Protein AF-A0A914CUR3-F1 (afdb_monomer)

Organism: NCBI:txid290746

Radius of gyration: 18.59 Å; Cα contacts (8 Å, |Δi|>4): 113; chains: 1; bounding box: 61×41×42 Å

Sequence (138 aa):
MA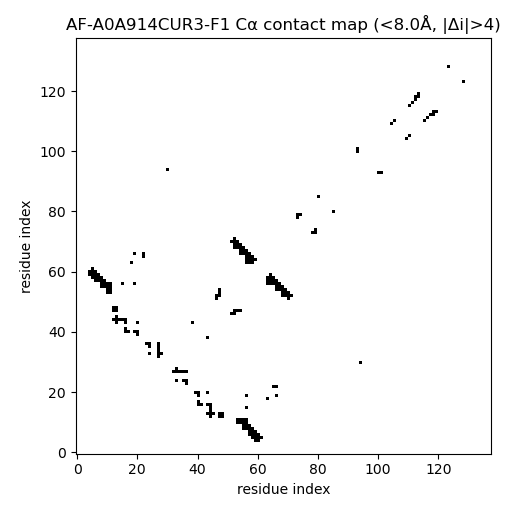QKLEFSIRKATPDDAEDLIGLIKELAIFEKFPDGPEIDAKTLAHDLERKACFAFIAKYNEECAGLALYYLAYSTWQGQEAYEKKYKRINLNVLDWNQNARDLYSSLNAIDLSKDEGWLVYRFDEERIKKLALNSDL

Solvent-accessible surface area (backbone atoms only — not comparable to full-atom values): 8791 Å² total; per-residue (Å²): 131,86,79,81,86,48,76,50,74,45,76,52,56,47,88,43,18,60,62,49,48,51,53,50,32,53,48,23,45,75,72,72,40,68,86,40,66,94,71,52,35,69,57,48,18,52,32,41,69,74,58,70,35,47,39,36,39,27,29,49,70,84,39,80,71,47,75,50,77,50,67,89,82,83,40,93,91,67,52,81,69,89,81,75,87,74,80,88,76,86,88,84,87,77,64,91,83,46,55,70,60,52,53,54,41,44,76,72,70,50,78,58,51,54,78,79,71,61,55,78,93,82,84,74,53,74,68,50,44,53,52,57,76,66,43,83,91,110

Foldseek 3Di:
DDDDKDKDKDKDALVCLQLVLVVVCVVCVVVVNNVDDPDGSVVVNVCRVVQVKIKMFMDIPNHTDDMDIGHDDADPVPGDPPDDPPPPDDDDDDDPPPVVVVVVVVVVVDDDCCPPVVDDDDDQDPVSVVVVVPPPVD

Structure (mmCIF, N/CA/C/O backbone):
data_AF-A0A914CUR3-F1
#
_entry.id   AF-A0A914CUR3-F1
#
loop_
_atom_site.group_PDB
_atom_site.id
_atom_site.type_symbol
_atom_site.label_atom_id
_atom_site.label_alt_id
_atom_site.label_comp_id
_atom_site.label_asym_id
_atom_site.label_entity_id
_atom_site.label_seq_id
_atom_site.pdbx_PDB_ins_code
_atom_site.Cartn_x
_atom_site.Cartn_y
_atom_site.Cartn_z
_atom_site.occupancy
_atom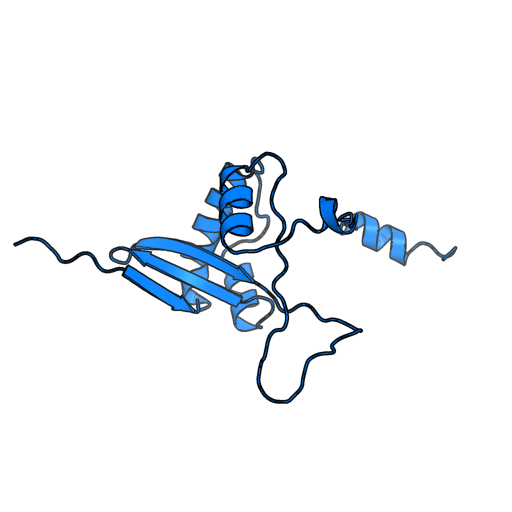_site.B_iso_or_equiv
_atom_site.auth_seq_id
_atom_site.auth_comp_id
_atom_site.auth_asym_id
_atom_site.auth_atom_id
_atom_site.pdbx_PDB_model_num
ATOM 1 N N . MET A 1 1 ? -29.915 -17.869 19.500 1.00 42.25 1 MET A N 1
ATOM 2 C CA . MET A 1 1 ? -30.105 -16.630 18.715 1.00 42.25 1 MET A CA 1
ATOM 3 C C . MET A 1 1 ? -28.891 -16.484 17.816 1.00 42.25 1 MET A C 1
ATOM 5 O O . MET A 1 1 ? -27.795 -16.682 18.321 1.00 42.25 1 MET A O 1
ATOM 9 N N . ALA A 1 2 ? -29.062 -16.251 16.512 1.00 53.47 2 ALA A N 1
ATOM 10 C CA . ALA A 1 2 ? -27.922 -16.043 15.618 1.00 53.47 2 ALA A CA 1
ATOM 11 C C . ALA A 1 2 ? -27.266 -14.698 15.960 1.00 53.47 2 ALA A C 1
ATOM 13 O O . ALA A 1 2 ? -27.950 -13.675 16.003 1.00 53.47 2 ALA A O 1
ATOM 14 N N . GLN A 1 3 ? -25.971 -14.714 16.266 1.00 62.47 3 GLN A N 1
ATOM 15 C CA . GLN A 1 3 ? -25.200 -13.498 16.497 1.00 62.47 3 GLN A CA 1
ATOM 16 C C . GLN A 1 3 ? -25.112 -12.742 15.165 1.00 62.47 3 GLN A C 1
ATOM 18 O O . GLN A 1 3 ? -24.801 -13.336 14.131 1.00 62.47 3 GLN A O 1
ATOM 23 N N . LYS A 1 4 ? -25.476 -11.457 15.161 1.00 72.38 4 LYS A N 1
ATOM 24 C CA . LYS A 1 4 ? -25.420 -10.624 13.958 1.00 72.38 4 LYS A CA 1
ATOM 25 C C . LYS A 1 4 ? -23.949 -10.375 13.632 1.00 72.38 4 LYS A C 1
ATOM 27 O O . LYS A 1 4 ? -23.242 -9.801 14.448 1.00 72.38 4 LYS A O 1
ATOM 32 N N . LEU A 1 5 ? -23.521 -10.832 12.461 1.00 74.94 5 LEU A N 1
ATOM 33 C CA . LEU A 1 5 ? -22.179 -10.588 11.943 1.00 74.94 5 LEU A CA 1
ATOM 34 C C . LEU A 1 5 ? -22.023 -9.092 11.648 1.00 74.94 5 LEU A C 1
ATOM 36 O O . LEU A 1 5 ? -22.899 -8.504 11.003 1.00 74.94 5 LEU A O 1
ATOM 40 N N . GLU A 1 6 ? -20.940 -8.485 12.130 1.00 87.75 6 GLU A N 1
ATOM 41 C CA . GLU A 1 6 ? -20.685 -7.051 11.979 1.00 87.75 6 GLU A CA 1
ATOM 42 C C . GLU A 1 6 ? -19.426 -6.809 11.148 1.00 87.75 6 GLU A C 1
ATOM 44 O O . GLU A 1 6 ? -18.356 -7.346 11.431 1.00 87.75 6 GLU A O 1
ATOM 49 N N . PHE A 1 7 ? -19.579 -6.005 10.097 1.00 93.62 7 PHE A N 1
ATOM 50 C CA . PHE A 1 7 ? -18.505 -5.593 9.206 1.00 93.62 7 PHE A CA 1
ATOM 51 C C . PHE A 1 7 ? -18.330 -4.081 9.295 1.00 93.62 7 PHE A C 1
ATOM 53 O O . PHE A 1 7 ? -19.308 -3.336 9.194 1.00 93.62 7 PHE A O 1
ATOM 60 N N . SER A 1 8 ? -17.089 -3.623 9.442 1.00 94.75 8 SER A N 1
ATOM 61 C CA . SER A 1 8 ? -16.768 -2.199 9.452 1.00 94.75 8 SER A CA 1
ATOM 62 C C . SER A 1 8 ? -15.497 -1.903 8.666 1.00 94.75 8 SER A C 1
ATOM 64 O O . SER A 1 8 ? -14.585 -2.721 8.592 1.00 94.75 8 SER A O 1
ATOM 66 N N . ILE A 1 9 ? -15.439 -0.707 8.081 1.00 97.12 9 ILE A N 1
ATOM 67 C CA . ILE A 1 9 ? -14.226 -0.143 7.489 1.00 97.12 9 ILE A CA 1
ATOM 68 C C . ILE A 1 9 ? -14.035 1.237 8.100 1.00 97.12 9 ILE A C 1
ATOM 70 O O . ILE A 1 9 ? -14.949 2.064 8.079 1.00 97.12 9 ILE A O 1
ATOM 74 N N . ARG A 1 10 ? -12.839 1.508 8.618 1.00 97.31 10 ARG A N 1
ATOM 75 C CA . ARG A 1 10 ? -12.474 2.828 9.141 1.00 97.31 10 ARG A CA 1
ATOM 76 C C . ARG A 1 10 ? -11.033 3.170 8.804 1.00 97.31 10 ARG A C 1
ATOM 78 O O . ARG A 1 10 ? -10.250 2.307 8.416 1.00 97.31 10 ARG A O 1
ATOM 85 N N . LYS A 1 11 ? -10.678 4.447 8.949 1.00 98.00 11 LYS A N 1
ATOM 86 C CA . LYS A 1 11 ? -9.269 4.852 8.914 1.00 98.00 11 LYS A CA 1
ATOM 87 C C . LYS A 1 11 ? -8.531 4.168 10.061 1.00 98.00 11 LYS A C 1
ATOM 89 O O . LYS A 1 11 ? -9.068 4.084 11.170 1.00 98.00 11 LYS A O 1
ATOM 94 N N . ALA A 1 12 ? -7.330 3.695 9.768 1.00 98.12 12 ALA A N 1
ATOM 95 C CA . ALA A 1 12 ? -6.437 3.156 10.769 1.00 98.12 12 ALA A CA 1
ATOM 96 C C . ALA A 1 12 ? -5.803 4.284 11.596 1.00 98.12 12 ALA A C 1
ATOM 98 O O . ALA A 1 12 ? -5.589 5.396 11.097 1.00 98.12 12 ALA A O 1
ATOM 99 N N . THR A 1 13 ? -5.502 3.985 12.852 1.00 98.25 13 THR A N 1
ATOM 100 C CA . THR A 1 13 ? -4.704 4.805 13.766 1.00 98.25 13 THR A CA 1
ATOM 101 C C . THR A 1 13 ? -3.386 4.082 14.071 1.00 98.25 13 THR A C 1
ATOM 103 O O . THR A 1 13 ? -3.235 2.915 13.706 1.00 98.25 13 THR A O 1
ATOM 106 N N . PRO A 1 14 ? -2.411 4.736 14.732 1.00 98.62 14 PRO A N 1
ATOM 107 C CA . PRO A 1 14 ? -1.196 4.056 15.184 1.00 98.62 14 PRO A CA 1
ATOM 108 C C . PRO A 1 14 ? -1.458 2.799 16.033 1.00 98.62 14 PRO A C 1
ATOM 110 O O . PRO A 1 14 ? -0.657 1.871 15.991 1.00 98.62 14 PRO A O 1
ATOM 113 N N . ASP A 1 15 ? -2.595 2.732 16.735 1.00 98.19 15 ASP A N 1
ATOM 114 C CA . ASP A 1 15 ? -2.982 1.574 17.555 1.00 98.19 15 ASP A CA 1
ATOM 115 C C . ASP A 1 15 ? -3.313 0.322 16.722 1.00 98.19 15 ASP A C 1
ATOM 117 O O . ASP A 1 15 ? -3.281 -0.788 17.243 1.00 98.19 15 ASP A O 1
ATOM 121 N N . ASP A 1 16 ? -3.598 0.474 15.423 1.00 98.12 16 ASP A N 1
ATOM 122 C CA . ASP A 1 16 ? -3.880 -0.646 14.516 1.00 98.12 16 ASP A CA 1
ATOM 123 C C . ASP A 1 16 ? -2.603 -1.268 13.917 1.00 98.12 16 ASP A C 1
ATOM 125 O O . ASP A 1 16 ? -2.685 -2.177 13.092 1.00 98.12 16 ASP A O 1
ATOM 129 N N . ALA A 1 17 ? -1.407 -0.777 14.263 1.00 98.25 17 ALA A N 1
ATOM 130 C CA . ALA A 1 17 ? -0.177 -1.144 13.559 1.00 98.25 17 ALA A CA 1
ATOM 131 C C . ALA A 1 17 ? 0.184 -2.639 13.646 1.00 98.25 17 ALA A C 1
ATOM 133 O O . ALA A 1 17 ? 0.751 -3.170 12.692 1.00 98.25 17 ALA A O 1
ATOM 134 N N . GLU A 1 18 ? -0.164 -3.321 14.741 1.00 98.12 18 GLU A N 1
ATOM 135 C CA . GLU A 1 18 ? 0.033 -4.774 14.879 1.00 98.12 18 GLU A CA 1
ATOM 136 C C . GLU A 1 18 ? -0.880 -5.564 13.925 1.00 98.12 18 GLU A C 1
ATOM 138 O O . GLU A 1 18 ? -0.418 -6.439 13.191 1.00 98.12 18 GLU A O 1
ATOM 143 N N . ASP A 1 19 ? -2.162 -5.197 13.850 1.00 97.75 19 ASP A N 1
ATOM 144 C CA . ASP A 1 19 ? -3.116 -5.806 12.914 1.00 97.75 19 ASP A CA 1
ATOM 145 C C . ASP A 1 19 ? -2.679 -5.570 11.457 1.00 97.75 19 ASP A C 1
ATOM 147 O O . ASP A 1 19 ? -2.715 -6.470 10.613 1.00 97.75 19 ASP A O 1
ATOM 151 N N . LEU A 1 20 ? -2.224 -4.350 11.155 1.00 98.06 20 LEU A N 1
ATOM 152 C CA . LEU A 1 20 ? -1.760 -3.986 9.821 1.00 98.06 20 LEU A CA 1
ATOM 153 C C 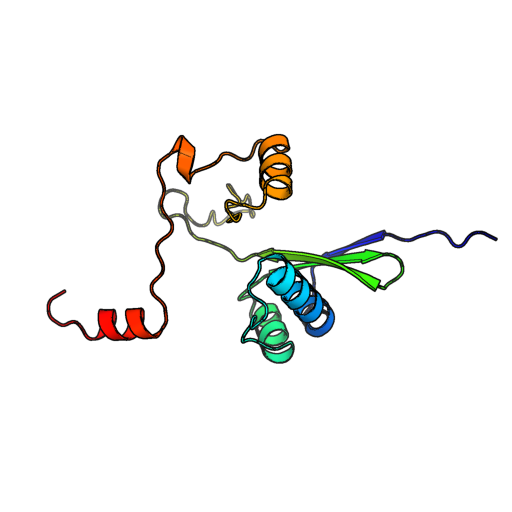. LEU A 1 20 ? -0.478 -4.729 9.433 1.00 98.06 20 LEU A C 1
ATOM 155 O O . LEU A 1 20 ? -0.399 -5.221 8.309 1.00 98.06 20 LEU A O 1
ATOM 159 N N . ILE A 1 21 ? 0.519 -4.838 10.323 1.00 97.81 21 ILE A N 1
ATOM 160 C CA . ILE A 1 21 ? 1.765 -5.542 9.986 1.00 97.81 21 ILE A CA 1
ATOM 161 C C . ILE A 1 21 ? 1.524 -7.041 9.775 1.00 97.81 21 ILE A C 1
ATOM 163 O O . ILE A 1 21 ? 2.186 -7.643 8.929 1.00 97.81 21 ILE A O 1
ATOM 167 N N . GLY A 1 22 ? 0.559 -7.631 10.490 1.00 97.12 22 GLY A N 1
ATOM 168 C CA . GLY A 1 22 ? 0.114 -9.008 10.271 1.00 97.12 22 GLY A CA 1
ATOM 169 C C . GLY A 1 22 ? -0.405 -9.216 8.848 1.00 97.12 22 GLY A C 1
ATOM 170 O O . GLY A 1 22 ? 0.137 -10.029 8.102 1.00 97.12 22 GLY A O 1
ATOM 171 N N . LEU A 1 23 ? -1.369 -8.398 8.425 1.00 97.81 23 LEU A N 1
ATOM 172 C CA . LEU A 1 23 ? -1.916 -8.457 7.066 1.00 97.81 23 LEU A CA 1
ATOM 173 C C . LEU A 1 23 ? -0.884 -8.123 5.975 1.00 97.81 23 LEU A C 1
ATOM 175 O O . LEU A 1 23 ? -0.931 -8.702 4.891 1.00 97.81 23 LEU A O 1
ATOM 179 N N . ILE A 1 24 ? 0.062 -7.211 6.231 1.00 97.81 24 ILE A N 1
ATOM 180 C CA . ILE A 1 24 ? 1.155 -6.920 5.284 1.00 97.81 24 ILE A CA 1
ATOM 181 C C . ILE A 1 24 ? 2.048 -8.154 5.103 1.00 97.81 24 ILE A C 1
ATOM 183 O O . ILE A 1 24 ? 2.450 -8.448 3.980 1.00 97.81 24 ILE A O 1
ATOM 187 N N . LYS A 1 25 ? 2.337 -8.901 6.176 1.00 97.44 25 LYS A N 1
ATOM 188 C CA . LYS A 1 25 ? 3.090 -10.164 6.097 1.00 97.44 25 LYS A CA 1
ATOM 189 C C . LYS A 1 25 ? 2.321 -11.237 5.331 1.00 97.44 25 LYS A C 1
ATOM 191 O O . LYS A 1 25 ? 2.904 -11.912 4.487 1.00 97.44 25 LYS A O 1
ATOM 196 N N . GLU A 1 26 ? 1.017 -11.371 5.568 1.00 97.12 26 GLU A N 1
ATOM 197 C CA . GLU A 1 26 ? 0.164 -12.286 4.796 1.00 97.12 26 GLU A CA 1
ATOM 198 C C . GLU A 1 26 ? 0.159 -11.936 3.303 1.00 97.12 26 GLU A C 1
ATOM 200 O O . GLU A 1 26 ? 0.325 -12.818 2.456 1.00 97.12 26 GLU A O 1
ATOM 205 N N . LEU A 1 27 ? 0.048 -10.643 2.976 1.00 97.06 27 LEU A N 1
ATOM 206 C CA . LEU A 1 27 ? 0.152 -10.159 1.603 1.00 97.06 27 LEU A CA 1
ATOM 207 C C . LEU A 1 27 ? 1.527 -10.477 1.005 1.00 97.06 27 LEU A C 1
ATOM 209 O O . LEU A 1 27 ? 1.589 -10.969 -0.115 1.00 97.06 27 LEU A O 1
ATOM 213 N N . ALA A 1 28 ? 2.616 -10.266 1.746 1.00 97.38 28 ALA A N 1
ATOM 214 C CA . ALA A 1 28 ? 3.969 -10.562 1.280 1.00 97.38 28 ALA A CA 1
ATOM 215 C C . ALA A 1 28 ? 4.153 -12.058 0.960 1.00 97.38 28 ALA A C 1
ATOM 217 O O . ALA A 1 28 ? 4.712 -12.408 -0.082 1.00 97.38 28 ALA A O 1
ATOM 218 N N . ILE A 1 29 ? 3.608 -12.951 1.795 1.00 97.44 29 ILE A N 1
ATOM 219 C CA . ILE A 1 29 ? 3.583 -14.398 1.532 1.00 97.44 29 ILE A CA 1
ATOM 220 C C . ILE A 1 29 ? 2.797 -14.700 0.252 1.00 97.44 29 ILE A C 1
ATOM 222 O O . ILE A 1 29 ? 3.296 -15.420 -0.617 1.00 97.44 29 ILE A O 1
ATOM 226 N N . PHE A 1 30 ? 1.594 -14.134 0.104 1.00 97.12 30 PHE A N 1
ATOM 227 C CA . PHE A 1 30 ? 0.786 -14.292 -1.107 1.00 97.12 30 PHE A CA 1
ATOM 228 C C . PHE A 1 30 ? 1.531 -13.791 -2.353 1.00 97.12 30 PHE A C 1
ATOM 230 O O . PHE A 1 30 ? 1.529 -14.453 -3.390 1.00 97.12 30 PHE A O 1
ATOM 237 N N . GLU A 1 31 ? 2.237 -12.666 -2.233 1.00 97.00 31 GLU A N 1
ATOM 238 C CA . GLU A 1 31 ? 3.006 -12.041 -3.305 1.00 97.00 31 GLU A CA 1
ATOM 239 C C . GLU A 1 31 ? 4.327 -12.758 -3.642 1.00 97.00 31 GLU A C 1
ATOM 241 O O . GLU A 1 31 ? 5.010 -12.367 -4.589 1.00 97.00 31 GLU A O 1
ATOM 246 N N . LYS A 1 32 ? 4.646 -13.859 -2.943 1.00 96.44 32 LYS A N 1
ATOM 247 C CA . LYS A 1 32 ? 5.884 -14.653 -3.072 1.00 96.44 32 LYS A CA 1
ATOM 248 C C . LYS A 1 32 ? 7.145 -13.924 -2.579 1.00 96.44 32 LYS A C 1
ATOM 250 O O . LYS A 1 32 ? 8.246 -14.230 -3.031 1.00 96.44 32 LYS A O 1
ATOM 255 N N . PHE A 1 33 ? 6.987 -13.022 -1.610 1.00 95.50 33 PHE A N 1
ATOM 256 C CA . PHE A 1 33 ? 8.057 -12.324 -0.887 1.00 95.50 33 PHE A CA 1
ATOM 257 C C . PHE A 1 33 ? 8.001 -12.638 0.624 1.00 95.50 33 PHE A C 1
ATOM 259 O O . PHE A 1 33 ? 7.746 -11.745 1.429 1.00 95.50 33 PHE A O 1
ATOM 266 N N . PRO A 1 34 ? 8.221 -13.898 1.046 1.00 94.38 34 PRO A N 1
ATOM 267 C CA . PRO A 1 34 ? 7.973 -14.336 2.425 1.00 94.38 34 PRO A CA 1
ATOM 268 C C . PRO A 1 34 ? 8.897 -13.701 3.475 1.00 94.38 34 PRO A C 1
ATOM 270 O O . PRO A 1 34 ? 8.557 -13.705 4.653 1.00 94.38 34 PRO A O 1
ATOM 273 N N . ASP A 1 35 ? 10.045 -13.159 3.061 1.00 93.38 35 ASP A N 1
ATOM 274 C CA . ASP A 1 35 ? 11.018 -12.520 3.958 1.00 93.38 35 ASP A CA 1
ATOM 275 C C . ASP A 1 35 ? 10.682 -11.048 4.265 1.00 93.38 35 ASP A C 1
ATOM 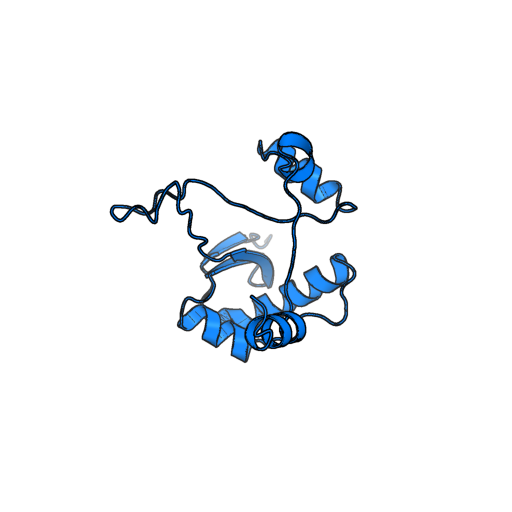277 O O . ASP A 1 35 ? 11.373 -10.400 5.049 1.00 93.38 35 ASP A O 1
ATOM 281 N N . GLY A 1 36 ? 9.643 -10.496 3.631 1.00 89.56 36 GLY A N 1
ATOM 282 C CA . GLY A 1 36 ? 9.168 -9.140 3.894 1.00 89.56 36 GLY A CA 1
ATOM 283 C C . GLY A 1 36 ? 8.068 -9.072 4.965 1.00 89.56 36 GLY A C 1
ATOM 284 O O . GLY A 1 36 ? 7.495 -10.091 5.353 1.00 89.56 36 GLY A O 1
ATOM 285 N N . PRO A 1 37 ? 7.690 -7.856 5.403 1.00 93.69 37 PRO A N 1
ATOM 286 C CA . PRO A 1 37 ? 8.411 -6.594 5.240 1.00 93.69 37 PRO A CA 1
ATOM 287 C C . PRO A 1 37 ? 9.584 -6.473 6.234 1.00 93.69 37 PRO A C 1
ATOM 289 O O . PRO A 1 37 ? 9.586 -7.107 7.285 1.00 93.69 37 PRO A O 1
ATOM 292 N N . GLU A 1 38 ? 10.550 -5.600 5.937 1.00 93.50 38 GLU A N 1
ATOM 293 C CA . GLU A 1 38 ? 11.672 -5.296 6.849 1.00 93.50 38 GLU A CA 1
ATOM 294 C C . GLU A 1 38 ? 11.253 -4.449 8.066 1.00 93.50 38 GLU A C 1
ATOM 296 O O . GLU A 1 38 ? 11.946 -4.429 9.082 1.00 93.50 38 GLU A O 1
ATOM 301 N N . ILE A 1 39 ? 10.127 -3.733 7.967 1.00 95.19 39 ILE A N 1
ATOM 302 C CA . ILE A 1 39 ? 9.604 -2.881 9.041 1.00 95.19 39 ILE A CA 1
ATOM 303 C C . ILE A 1 39 ? 8.761 -3.678 10.045 1.00 95.19 39 ILE A C 1
ATOM 305 O O . ILE A 1 39 ? 8.157 -4.698 9.714 1.00 95.19 39 ILE A O 1
ATOM 309 N N . ASP A 1 40 ? 8.667 -3.165 11.269 1.00 97.56 40 ASP A N 1
ATOM 310 C CA . ASP A 1 40 ? 7.826 -3.700 12.340 1.00 97.56 40 ASP A CA 1
ATOM 311 C C . ASP A 1 40 ? 6.612 -2.797 12.644 1.00 97.56 40 ASP A C 1
ATOM 313 O O . ASP A 1 40 ? 6.463 -1.698 12.096 1.00 97.56 40 ASP A O 1
ATOM 317 N N . ALA A 1 41 ? 5.734 -3.255 13.544 1.00 98.25 41 ALA A N 1
ATOM 318 C CA . ALA A 1 41 ? 4.557 -2.498 13.976 1.00 98.25 41 ALA A CA 1
ATOM 319 C C . ALA A 1 41 ? 4.926 -1.137 14.587 1.00 98.25 41 ALA A C 1
ATOM 321 O O . ALA A 1 41 ? 4.227 -0.151 14.368 1.00 98.25 41 ALA A O 1
ATOM 322 N N . LYS A 1 42 ? 6.053 -1.042 15.305 1.00 98.50 42 LYS A N 1
ATOM 323 C CA . LYS A 1 42 ? 6.515 0.218 15.901 1.00 98.50 42 LYS A CA 1
ATOM 324 C C . LYS A 1 42 ? 6.855 1.255 14.832 1.00 98.50 42 LYS A C 1
ATOM 326 O O . LYS A 1 42 ? 6.462 2.416 14.952 1.00 98.50 42 LYS A O 1
ATOM 331 N N . THR A 1 43 ? 7.573 0.841 13.793 1.00 98.44 43 THR A N 1
ATOM 332 C CA . THR A 1 43 ? 7.916 1.701 12.658 1.00 98.44 43 THR A CA 1
ATOM 333 C C . THR A 1 43 ? 6.649 2.145 11.933 1.00 98.44 43 THR A C 1
ATOM 335 O O . THR A 1 43 ? 6.465 3.339 11.695 1.00 98.44 43 THR A O 1
ATOM 338 N N . LEU A 1 44 ? 5.731 1.210 11.670 1.00 98.44 44 LEU A N 1
ATOM 339 C CA . LEU A 1 44 ? 4.464 1.506 11.004 1.00 98.44 44 LEU A CA 1
ATOM 340 C C . LEU A 1 44 ? 3.577 2.467 11.816 1.00 98.44 44 LEU A C 1
ATOM 342 O O . LEU A 1 44 ? 3.024 3.410 11.251 1.00 98.44 44 LEU A O 1
ATOM 346 N N . ALA A 1 45 ? 3.473 2.282 13.135 1.00 98.69 45 ALA A N 1
ATOM 347 C CA . ALA A 1 45 ? 2.728 3.174 14.026 1.00 98.69 45 ALA A CA 1
ATOM 348 C C . ALA A 1 45 ? 3.264 4.614 13.960 1.00 98.69 45 ALA A C 1
ATOM 350 O O . ALA A 1 45 ? 2.496 5.562 13.782 1.00 98.69 45 ALA A O 1
ATOM 351 N N . HIS A 1 46 ? 4.589 4.769 14.027 1.00 98.50 46 HIS A N 1
ATOM 352 C CA . HIS A 1 46 ? 5.255 6.065 13.892 1.00 98.50 46 HIS A CA 1
ATOM 353 C C . HIS A 1 46 ? 5.035 6.689 12.501 1.00 98.50 46 HIS A C 1
ATOM 355 O O . HIS A 1 46 ? 4.824 7.899 12.381 1.00 98.50 46 HIS A O 1
ATOM 361 N N . ASP A 1 47 ? 5.031 5.880 11.439 1.00 98.38 47 ASP A N 1
ATOM 362 C CA . ASP A 1 47 ? 4.764 6.340 10.074 1.00 98.38 47 ASP A CA 1
ATOM 363 C C . ASP A 1 47 ? 3.319 6.811 9.865 1.00 98.38 47 ASP A C 1
ATOM 365 O O . ASP A 1 47 ? 3.100 7.812 9.173 1.00 98.38 47 ASP A O 1
ATOM 369 N N . LEU A 1 48 ? 2.342 6.151 10.492 1.00 98.25 48 LEU A N 1
ATOM 370 C CA . LEU A 1 48 ? 0.947 6.599 10.525 1.00 98.25 48 LEU A CA 1
ATOM 371 C C . LEU A 1 48 ? 0.804 7.915 11.303 1.00 98.25 48 LEU A C 1
ATOM 373 O O . LEU A 1 48 ? 0.144 8.844 10.831 1.00 98.25 48 LEU A O 1
ATOM 377 N N . GLU A 1 49 ? 1.456 8.025 12.463 1.00 98.25 49 GLU A N 1
ATOM 378 C CA . GLU A 1 49 ? 1.413 9.218 13.318 1.00 98.25 49 GLU A CA 1
ATOM 379 C C . GLU A 1 49 ? 1.961 10.457 12.594 1.00 98.25 49 GLU A C 1
ATOM 381 O O . GLU A 1 49 ? 1.292 11.494 12.514 1.00 98.25 49 GLU A O 1
ATOM 386 N N . ARG A 1 50 ? 3.145 10.335 11.978 1.00 97.62 50 ARG A N 1
ATOM 387 C CA . ARG A 1 50 ? 3.769 11.428 11.212 1.00 97.62 50 ARG A CA 1
ATOM 388 C C . ARG A 1 50 ? 3.176 11.623 9.815 1.00 97.62 50 ARG A C 1
ATOM 390 O O . ARG A 1 50 ? 3.646 12.488 9.076 1.00 97.62 50 ARG A O 1
ATOM 397 N N . LYS A 1 51 ? 2.149 10.843 9.448 1.00 96.56 51 LYS A N 1
ATOM 398 C CA . LYS A 1 51 ? 1.462 10.876 8.144 1.00 96.56 51 LYS A CA 1
ATOM 399 C C . LYS A 1 51 ? 2.397 10.616 6.957 1.00 96.56 51 LYS A C 1
ATOM 401 O O . LYS A 1 51 ? 2.205 11.184 5.881 1.00 96.56 51 LYS A O 1
ATOM 406 N N . ALA A 1 52 ? 3.400 9.759 7.149 1.00 97.38 52 ALA A N 1
ATOM 407 C CA . ALA A 1 52 ? 4.221 9.233 6.059 1.00 97.38 52 ALA A CA 1
ATOM 408 C C . ALA A 1 52 ? 3.406 8.281 5.164 1.00 97.38 52 ALA A C 1
ATOM 410 O O . ALA A 1 52 ? 3.602 8.243 3.950 1.00 97.38 52 ALA A O 1
ATOM 411 N N . CYS A 1 53 ? 2.444 7.571 5.756 1.00 97.75 53 CYS A N 1
ATOM 412 C CA . CYS A 1 53 ? 1.434 6.788 5.055 1.00 97.75 53 CYS A CA 1
ATOM 413 C C . CYS A 1 53 ? 0.064 6.923 5.737 1.00 97.75 53 CYS A C 1
ATOM 415 O O . CYS A 1 53 ? -0.080 7.544 6.792 1.00 97.75 53 CYS A O 1
ATOM 417 N N . PHE A 1 54 ? -0.956 6.357 5.101 1.00 97.75 54 PHE A N 1
ATOM 418 C CA . PHE A 1 54 ? -2.324 6.278 5.594 1.00 97.75 54 PHE A CA 1
ATOM 419 C C . PHE A 1 54 ? -2.854 4.871 5.333 1.00 97.75 54 PHE A C 1
ATOM 421 O O . PHE A 1 54 ? -2.459 4.238 4.354 1.00 97.75 54 PHE A O 1
ATOM 428 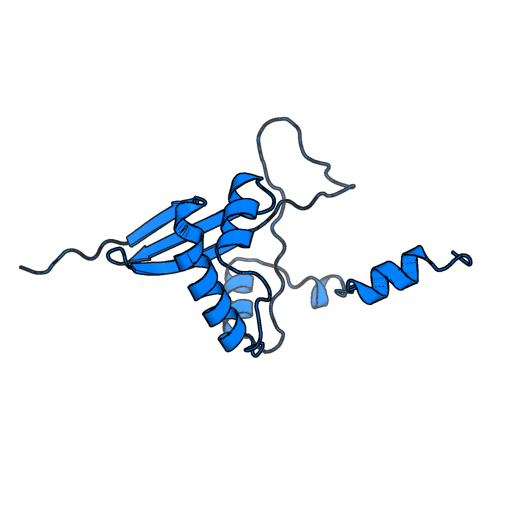N N . ALA A 1 55 ? -3.788 4.400 6.154 1.00 98.31 55 ALA A N 1
ATOM 429 C CA . ALA A 1 55 ? -4.445 3.127 5.902 1.00 98.31 55 ALA A CA 1
ATOM 430 C C . ALA A 1 55 ? -5.934 3.152 6.257 1.00 98.31 55 ALA A C 1
ATOM 432 O O . ALA A 1 55 ? -6.382 3.926 7.107 1.00 98.31 55 ALA A O 1
ATOM 433 N N . PHE A 1 56 ? -6.694 2.286 5.595 1.00 98.31 56 PHE A N 1
ATOM 434 C CA . PHE A 1 56 ? -7.981 1.800 6.077 1.00 98.31 56 PHE A CA 1
ATOM 435 C C . PHE A 1 56 ? -7.804 0.387 6.622 1.00 98.31 56 PHE A C 1
ATOM 437 O O . PHE A 1 56 ? -7.048 -0.396 6.050 1.00 98.31 56 PHE A O 1
ATOM 444 N N . ILE A 1 57 ? -8.530 0.079 7.692 1.00 98.19 57 ILE A N 1
ATOM 445 C CA . ILE A 1 57 ? -8.644 -1.257 8.269 1.00 98.19 57 ILE A CA 1
ATOM 446 C C . ILE A 1 57 ? -10.100 -1.708 8.162 1.00 98.19 57 ILE A C 1
ATOM 448 O O . ILE A 1 57 ? -11.024 -0.939 8.456 1.00 98.19 57 ILE A O 1
ATOM 452 N N . ALA A 1 58 ? -10.296 -2.935 7.692 1.00 97.69 58 ALA A N 1
ATOM 453 C CA . ALA A 1 58 ? -11.582 -3.607 7.647 1.00 97.69 58 ALA A CA 1
ATOM 454 C C . ALA A 1 58 ? -11.637 -4.641 8.773 1.00 97.69 58 ALA A C 1
ATOM 456 O O . ALA A 1 58 ? -10.722 -5.454 8.908 1.00 97.69 58 ALA A O 1
ATOM 457 N N . LYS A 1 59 ? -12.709 -4.618 9.566 1.00 95.38 59 LYS A N 1
ATOM 458 C CA . LYS A 1 59 ? -12.959 -5.596 10.626 1.00 95.38 59 LYS A CA 1
ATOM 459 C C . LYS A 1 59 ? -14.210 -6.407 10.335 1.00 95.38 59 LYS A C 1
ATOM 461 O O . LYS A 1 59 ? -15.213 -5.857 9.876 1.00 95.38 59 LYS A O 1
ATOM 466 N N . TYR A 1 60 ? -14.149 -7.696 10.638 1.00 94.00 60 TYR A N 1
ATOM 467 C CA . TYR A 1 60 ? -15.279 -8.615 10.608 1.00 94.00 60 TYR A CA 1
ATOM 468 C C . TYR A 1 60 ? -15.356 -9.325 11.958 1.00 94.00 60 TYR A C 1
ATOM 470 O O . TYR A 1 60 ? -14.450 -10.069 12.310 1.00 94.00 60 TYR A O 1
ATOM 478 N N . ASN A 1 61 ? -16.413 -9.067 12.732 1.00 91.00 61 ASN A N 1
ATOM 479 C CA . ASN A 1 61 ? -16.536 -9.511 14.129 1.00 91.00 61 ASN A CA 1
ATOM 480 C C . ASN A 1 61 ? -15.317 -9.137 14.996 1.00 91.00 61 ASN A C 1
ATOM 482 O O . ASN A 1 61 ? -14.769 -9.985 15.692 1.00 91.00 61 ASN A O 1
ATOM 486 N N . GLU A 1 62 ? -14.886 -7.874 14.937 1.00 85.62 62 GLU A N 1
ATOM 487 C CA . GLU A 1 62 ? -13.700 -7.326 15.630 1.00 85.62 62 GLU A CA 1
ATOM 488 C C . GLU A 1 62 ? -12.328 -7.832 15.149 1.00 85.62 62 GLU A C 1
ATOM 490 O O . GLU A 1 62 ? -11.317 -7.162 15.399 1.00 85.62 62 GLU A O 1
ATOM 495 N N . GLU A 1 63 ? -12.284 -8.933 14.399 1.00 91.50 63 GLU A N 1
ATOM 496 C CA . GLU A 1 63 ? -11.066 -9.457 13.785 1.00 91.50 63 GLU A CA 1
ATOM 497 C C . GLU A 1 63 ? -10.677 -8.636 12.557 1.00 91.50 63 GLU A C 1
ATOM 499 O O . GLU A 1 63 ? -11.523 -8.233 11.750 1.00 91.50 63 GLU A O 1
ATOM 504 N N . CYS A 1 64 ? -9.379 -8.377 12.415 1.00 94.25 64 CYS A N 1
ATOM 505 C CA . CYS A 1 64 ? -8.842 -7.705 11.246 1.00 94.25 64 CYS A CA 1
ATOM 506 C C . CYS A 1 64 ? -9.003 -8.606 10.014 1.00 94.25 64 CYS A C 1
ATOM 508 O O . CYS A 1 64 ? -8.497 -9.723 9.983 1.00 94.25 64 CYS A O 1
ATOM 510 N N . ALA A 1 65 ? -9.726 -8.119 9.007 1.00 95.69 65 ALA A N 1
ATOM 511 C CA . ALA A 1 65 ? -10.088 -8.884 7.814 1.00 95.69 65 ALA A CA 1
ATOM 512 C C . ALA A 1 65 ? -9.505 -8.295 6.522 1.00 95.69 65 ALA A C 1
ATOM 514 O O . ALA A 1 65 ? -9.585 -8.913 5.462 1.00 95.69 65 ALA A O 1
ATOM 515 N N . GLY A 1 66 ? -8.949 -7.085 6.576 1.00 96.69 66 GLY A N 1
ATOM 516 C CA . GLY A 1 66 ? -8.331 -6.469 5.412 1.00 96.69 66 GLY A CA 1
ATOM 517 C C . GLY A 1 66 ? -7.749 -5.095 5.696 1.00 96.69 66 GLY A C 1
ATOM 518 O O . GLY A 1 66 ? -8.116 -4.424 6.662 1.00 96.69 66 GLY A O 1
ATOM 519 N N . LEU A 1 67 ? -6.858 -4.663 4.809 1.00 97.81 67 LEU A N 1
ATOM 520 C CA . LEU A 1 67 ? -6.281 -3.328 4.831 1.00 97.81 67 LEU A CA 1
ATOM 521 C C . LEU A 1 67 ? -6.229 -2.718 3.436 1.00 97.81 67 LEU A C 1
ATOM 523 O O . LEU A 1 67 ? -6.224 -3.419 2.426 1.00 97.81 67 LEU A O 1
ATOM 527 N N . ALA A 1 68 ? -6.130 -1.395 3.399 1.00 98.00 68 ALA A N 1
ATOM 528 C CA . ALA A 1 68 ? -5.687 -0.652 2.229 1.00 98.00 68 ALA A CA 1
ATOM 529 C C . ALA A 1 68 ? -4.719 0.440 2.688 1.00 98.00 68 ALA A C 1
ATOM 531 O O . ALA A 1 68 ? -5.149 1.401 3.324 1.00 98.00 68 ALA A O 1
ATOM 532 N N . LEU A 1 69 ? -3.428 0.290 2.381 1.00 97.94 69 LEU A N 1
ATOM 533 C CA . LEU A 1 69 ? -2.377 1.255 2.715 1.00 97.94 69 LEU A CA 1
ATOM 534 C C . LEU A 1 69 ? -2.053 2.123 1.495 1.00 97.94 69 LE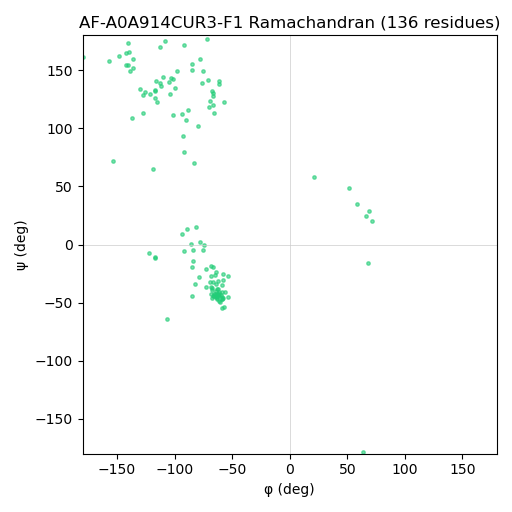U A C 1
ATOM 536 O O . LEU A 1 69 ? -1.915 1.621 0.383 1.00 97.94 69 LEU A O 1
ATOM 540 N N . TYR A 1 70 ? -1.937 3.434 1.696 1.00 96.62 70 TYR A N 1
ATOM 541 C CA . TYR A 1 70 ? -1.668 4.396 0.632 1.00 96.62 70 TYR A CA 1
ATOM 542 C C . TYR A 1 70 ? -0.845 5.593 1.125 1.00 96.62 70 TYR A C 1
ATOM 544 O O . TYR A 1 70 ? -0.764 5.892 2.315 1.00 96.62 70 TYR A O 1
ATOM 552 N N . TYR A 1 71 ? -0.249 6.318 0.183 1.00 94.56 71 TYR A N 1
ATOM 553 C CA . TYR A 1 71 ? 0.462 7.574 0.417 1.00 94.56 71 TYR A CA 1
ATOM 554 C C . TYR A 1 71 ? 0.148 8.566 -0.706 1.00 94.56 71 TYR A C 1
ATOM 556 O O . TYR A 1 71 ? -0.417 8.208 -1.742 1.00 94.56 71 TYR A O 1
ATOM 564 N N . LEU A 1 72 ? 0.467 9.843 -0.494 1.00 90.69 72 LEU A N 1
ATOM 565 C CA . LEU A 1 72 ? 0.142 10.897 -1.453 1.00 90.69 72 LEU A CA 1
ATOM 566 C C . LEU A 1 72 ? 1.316 11.135 -2.403 1.00 90.69 72 LEU A C 1
ATOM 568 O O . LEU A 1 72 ? 2.357 11.642 -1.997 1.00 90.69 72 LEU A O 1
ATOM 572 N N . ALA A 1 73 ? 1.124 10.801 -3.677 1.00 87.50 73 ALA A N 1
ATOM 573 C CA . ALA A 1 73 ? 2.048 11.171 -4.744 1.00 87.50 73 ALA A CA 1
ATOM 574 C C . ALA A 1 73 ? 1.751 12.589 -5.268 1.00 87.50 73 ALA A C 1
ATOM 576 O O . ALA A 1 73 ? 0.603 13.039 -5.273 1.00 87.50 73 ALA A O 1
ATOM 577 N N . TYR A 1 74 ? 2.787 13.284 -5.742 1.00 83.75 74 TYR A N 1
ATOM 578 C CA . TYR A 1 74 ? 2.679 14.599 -6.378 1.00 83.75 74 TYR A CA 1
ATOM 579 C C . TYR A 1 74 ? 2.760 14.464 -7.902 1.00 83.75 74 TYR A C 1
ATOM 581 O O . TYR A 1 74 ? 3.529 13.658 -8.423 1.00 83.75 74 TYR A O 1
ATOM 589 N N . SER A 1 75 ? 1.984 15.265 -8.630 1.00 82.06 75 SER A N 1
ATOM 590 C CA . SER A 1 75 ? 2.080 15.379 -10.087 1.00 82.06 75 SER A CA 1
ATOM 591 C C . SER A 1 75 ? 2.527 16.789 -10.440 1.00 82.06 75 SER A C 1
ATOM 593 O O . SER A 1 75 ? 1.844 17.746 -10.096 1.00 82.06 75 SER A O 1
ATOM 595 N N . THR A 1 76 ? 3.640 16.940 -11.155 1.00 82.75 76 THR A N 1
ATOM 596 C CA . THR A 1 76 ? 4.090 18.255 -11.648 1.00 82.75 76 THR A CA 1
ATOM 597 C C . THR A 1 76 ? 3.123 18.858 -12.666 1.00 82.75 76 THR A C 1
ATOM 599 O O . THR A 1 76 ? 3.015 20.075 -12.753 1.00 82.75 76 THR A O 1
ATOM 602 N N . TRP A 1 77 ? 2.365 18.018 -13.373 1.00 80.56 77 TRP A N 1
ATOM 603 C CA . TRP A 1 77 ? 1.355 18.436 -14.345 1.00 80.56 77 TRP A CA 1
ATOM 604 C C . TRP A 1 77 ? 0.038 18.887 -13.708 1.00 80.56 77 TRP A C 1
ATOM 606 O O . TRP A 1 77 ? -0.694 19.671 -14.301 1.00 80.56 77 TRP A O 1
ATOM 616 N N . GLN A 1 78 ? -0.298 18.366 -12.525 1.00 77.31 78 GLN A N 1
ATOM 617 C CA . GLN A 1 78 ? -1.600 18.605 -11.883 1.00 77.31 78 GLN A CA 1
ATOM 618 C C . GLN A 1 78 ? -1.498 19.349 -10.544 1.00 77.31 78 GLN A C 1
ATOM 620 O O . GLN A 1 78 ? -2.521 19.798 -10.029 1.00 77.31 78 GLN A O 1
ATOM 625 N N . GLY A 1 79 ? -0.288 19.485 -9.997 1.00 72.94 79 GLY A N 1
ATOM 626 C CA . GLY A 1 79 ? -0.014 20.043 -8.678 1.00 72.94 79 GLY A CA 1
ATOM 627 C C . GLY A 1 79 ? -0.602 19.228 -7.521 1.00 72.94 79 GLY A C 1
ATOM 628 O O . GLY A 1 79 ? -1.259 18.201 -7.708 1.00 72.94 79 GLY A O 1
ATOM 629 N N . GLN A 1 80 ? -0.393 19.719 -6.298 1.00 66.06 80 GLN A N 1
ATOM 630 C CA . GLN A 1 80 ? -1.299 19.455 -5.180 1.00 66.06 80 GLN A CA 1
ATOM 631 C C . GLN A 1 80 ? -2.337 20.575 -5.185 1.00 66.06 80 GLN A C 1
ATOM 633 O O . GLN A 1 80 ? -2.017 21.723 -4.888 1.00 66.06 80 GLN A O 1
ATOM 638 N N . GLU A 1 81 ? -3.571 20.270 -5.581 1.00 59.47 81 GLU A N 1
ATOM 639 C CA . GLU A 1 81 ? -4.637 21.273 -5.633 1.00 59.47 81 GLU A CA 1
ATOM 640 C C . GLU A 1 81 ? -4.956 21.758 -4.205 1.00 59.47 81 GLU A C 1
ATOM 642 O O . GLU A 1 81 ? -5.431 20.994 -3.364 1.00 59.47 81 GLU A O 1
ATOM 647 N N . ALA A 1 82 ? -4.654 23.029 -3.923 1.00 51.88 82 ALA A N 1
ATOM 648 C CA . ALA A 1 82 ? -4.629 23.599 -2.574 1.00 51.88 82 ALA A CA 1
ATOM 649 C C . ALA A 1 82 ? -6.002 24.005 -2.009 1.00 51.88 82 ALA A C 1
ATOM 651 O O . ALA A 1 82 ? -6.040 24.741 -1.028 1.00 51.88 82 ALA A O 1
ATOM 652 N N . TYR A 1 83 ? -7.123 23.557 -2.588 1.00 52.00 83 TYR A N 1
ATOM 653 C CA . TYR A 1 83 ? -8.438 23.965 -2.084 1.00 52.00 83 TYR A CA 1
ATOM 654 C C . TYR A 1 83 ? -9.179 22.858 -1.323 1.00 52.00 83 TYR A C 1
ATOM 656 O O . TYR A 1 83 ? -9.320 22.989 -0.118 1.00 52.00 83 TYR A O 1
ATOM 664 N N . GLU A 1 84 ? -9.572 21.721 -1.907 1.00 58.31 84 GLU A N 1
ATOM 665 C CA . GLU A 1 84 ? -10.458 20.771 -1.194 1.00 58.31 84 GLU A CA 1
ATOM 666 C C . GLU A 1 84 ? -10.290 19.321 -1.696 1.00 58.31 84 GLU A C 1
ATOM 668 O O . GLU A 1 84 ? -11.127 18.812 -2.426 1.00 58.31 84 GLU A O 1
ATOM 673 N N . LYS A 1 85 ? -9.163 18.665 -1.369 1.00 62.84 85 LYS A N 1
ATOM 674 C CA . LYS A 1 85 ? -8.834 17.224 -1.580 1.00 62.84 85 LYS A CA 1
ATOM 675 C C . LYS A 1 85 ? -9.639 16.453 -2.658 1.00 62.84 85 LYS A C 1
ATOM 677 O O . LYS A 1 85 ? -10.210 15.399 -2.380 1.00 62.84 85 LYS A O 1
ATOM 682 N N . LYS A 1 86 ? -9.610 16.918 -3.911 1.00 67.12 86 LYS A N 1
ATOM 683 C CA . LYS A 1 86 ? -10.089 16.181 -5.094 1.00 67.12 86 LYS A CA 1
ATOM 684 C C . LYS A 1 86 ? -8.929 15.392 -5.699 1.00 67.12 86 LYS A C 1
ATOM 686 O O . LYS A 1 86 ? -8.289 15.843 -6.646 1.00 67.12 86 LYS A O 1
ATOM 691 N N . TYR A 1 87 ? -8.602 14.236 -5.117 1.00 76.44 87 TYR A N 1
ATOM 692 C CA . TYR A 1 87 ? -7.582 13.351 -5.691 1.00 76.44 87 TYR A CA 1
ATOM 693 C C . TYR A 1 87 ? -7.978 12.973 -7.125 1.00 76.44 87 TYR A C 1
ATOM 695 O O . TYR A 1 87 ? -9.064 12.445 -7.347 1.00 76.44 87 TYR A O 1
ATOM 703 N N . LYS A 1 88 ? -7.109 13.270 -8.098 1.00 80.50 88 LYS A N 1
ATOM 704 C CA . LYS A 1 88 ? -7.412 13.080 -9.528 1.00 80.50 88 LYS A CA 1
ATOM 705 C C . LYS A 1 88 ? -7.138 11.662 -10.028 1.00 80.50 88 LYS A C 1
ATOM 707 O O . LYS A 1 88 ? -7.640 11.293 -11.082 1.00 80.50 88 LYS A O 1
ATOM 712 N N . ARG A 1 89 ? -6.323 10.886 -9.304 1.00 86.56 89 ARG A N 1
ATOM 713 C CA . ARG A 1 89 ? -5.941 9.520 -9.680 1.00 86.56 89 ARG A CA 1
ATOM 714 C C . ARG A 1 89 ? -5.489 8.693 -8.484 1.00 86.56 89 ARG A C 1
ATOM 716 O O . ARG A 1 89 ? -5.013 9.245 -7.491 1.00 86.56 89 ARG A O 1
ATOM 723 N N . ILE A 1 90 ? -5.576 7.378 -8.646 1.00 89.31 90 ILE A N 1
ATOM 724 C CA . ILE A 1 90 ? -4.947 6.367 -7.798 1.00 89.31 90 ILE A CA 1
ATOM 725 C C . ILE A 1 90 ? -4.052 5.539 -8.715 1.00 89.31 90 ILE A C 1
ATOM 727 O O . ILE A 1 90 ? -4.511 5.077 -9.755 1.00 89.31 90 ILE A O 1
ATOM 731 N N . ASN A 1 91 ? -2.796 5.356 -8.317 1.00 92.06 91 ASN A N 1
ATOM 732 C CA . ASN A 1 91 ? -1.885 4.429 -8.975 1.00 92.06 91 ASN A CA 1
ATOM 733 C C . ASN A 1 91 ? -1.609 3.275 -8.014 1.00 92.06 91 ASN A C 1
ATOM 735 O O . ASN A 1 91 ? -1.359 3.506 -6.830 1.00 92.06 91 ASN A O 1
ATOM 739 N N . LEU A 1 92 ? -1.623 2.056 -8.536 1.00 94.00 92 LEU A N 1
ATOM 740 C CA . LEU A 1 92 ? -1.241 0.846 -7.823 1.00 94.00 92 LEU A CA 1
ATOM 741 C C . LEU A 1 92 ? -0.459 -0.066 -8.771 1.00 94.00 92 LEU A C 1
ATOM 743 O O . LEU A 1 92 ? -0.620 0.019 -9.987 1.00 94.00 92 LEU A O 1
ATOM 747 N N . ASN A 1 93 ? 0.389 -0.922 -8.210 1.00 95.19 93 ASN A N 1
ATOM 748 C CA . ASN A 1 93 ? 1.118 -1.931 -8.969 1.00 95.19 93 ASN A CA 1
ATOM 749 C C . ASN A 1 93 ? 0.472 -3.289 -8.713 1.00 95.19 93 ASN A C 1
ATOM 751 O O . ASN A 1 93 ? 0.108 -3.590 -7.579 1.00 95.19 93 ASN A O 1
ATOM 755 N N . VAL A 1 94 ? 0.352 -4.105 -9.756 1.00 95.88 94 VAL A N 1
ATOM 756 C CA . VAL A 1 94 ? -0.172 -5.470 -9.661 1.00 95.88 94 VAL A CA 1
ATOM 757 C C . VAL A 1 94 ? 0.850 -6.409 -10.276 1.00 95.88 94 VAL A C 1
ATOM 759 O O . VAL A 1 94 ? 1.332 -6.153 -11.380 1.00 95.88 94 VAL A O 1
ATOM 762 N N . LEU A 1 95 ? 1.182 -7.490 -9.569 1.00 96.06 95 LEU A N 1
ATOM 763 C CA . LEU A 1 95 ? 2.071 -8.522 -10.098 1.00 96.06 95 LEU A CA 1
ATOM 764 C C . LEU A 1 95 ? 1.457 -9.168 -11.344 1.00 96.06 95 LEU A C 1
ATOM 766 O O . LEU A 1 95 ? 0.256 -9.434 -11.410 1.00 96.06 95 LEU A O 1
ATOM 770 N N . ASP A 1 96 ? 2.303 -9.447 -12.327 1.00 95.00 96 ASP A N 1
ATOM 771 C CA . ASP A 1 96 ? 1.919 -9.987 -13.630 1.00 95.00 96 ASP A CA 1
ATOM 772 C C . ASP A 1 96 ? 1.162 -11.321 -13.551 1.00 95.00 96 ASP A C 1
ATOM 774 O O . ASP A 1 96 ? 0.311 -11.600 -14.392 1.00 95.00 96 ASP A O 1
ATOM 778 N N . TRP A 1 97 ? 1.432 -12.140 -12.540 1.00 96.44 97 TRP A N 1
ATOM 779 C CA . TRP A 1 97 ? 0.764 -13.420 -12.336 1.00 96.44 97 TRP A CA 1
ATOM 780 C C . TRP A 1 97 ? -0.573 -13.296 -11.594 1.00 96.44 97 TRP A C 1
ATOM 782 O O . TRP A 1 97 ? -1.359 -14.245 -11.602 1.00 96.44 97 TRP A O 1
ATOM 792 N N . ASN A 1 98 ? -0.865 -12.156 -10.958 1.00 97.31 98 ASN A N 1
ATOM 793 C CA . ASN A 1 98 ? -2.062 -11.981 -10.136 1.00 97.31 98 ASN A CA 1
ATOM 794 C C . ASN A 1 98 ? -3.286 -11.625 -10.996 1.00 97.31 98 ASN A C 1
ATOM 796 O O . ASN A 1 98 ? -3.789 -10.500 -10.978 1.00 97.31 98 ASN A O 1
ATOM 800 N N . GLN A 1 99 ? -3.769 -12.602 -11.770 1.00 96.81 99 GLN A N 1
ATOM 801 C CA . GLN A 1 99 ? -4.916 -12.426 -12.662 1.00 96.81 99 GLN A CA 1
ATOM 802 C C . GLN A 1 99 ? -6.166 -11.941 -11.916 1.00 96.81 99 GLN A C 1
ATOM 804 O O . GLN A 1 99 ? -6.820 -11.023 -12.394 1.00 96.81 99 GLN A O 1
ATOM 809 N N . ASN A 1 100 ? -6.436 -12.475 -10.720 1.00 97.88 100 ASN A N 1
ATOM 810 C CA . ASN A 1 100 ? -7.607 -12.101 -9.923 1.00 97.88 100 ASN A CA 1
ATOM 811 C C . ASN A 1 100 ? -7.634 -10.599 -9.602 1.00 97.88 100 ASN A C 1
ATOM 813 O O . ASN A 1 100 ? -8.670 -9.955 -9.751 1.00 97.88 100 ASN A O 1
ATOM 817 N N . ALA A 1 101 ? -6.498 -10.026 -9.188 1.00 96.44 101 ALA A N 1
ATOM 818 C CA . ALA A 1 101 ? -6.415 -8.593 -8.928 1.00 96.44 101 ALA A CA 1
ATOM 819 C C . ALA A 1 101 ? -6.534 -7.775 -10.220 1.00 96.44 101 ALA A C 1
ATOM 821 O O . ALA A 1 101 ? -7.257 -6.782 -10.247 1.00 96.44 101 ALA A O 1
ATOM 822 N N . ARG A 1 102 ? -5.874 -8.201 -11.305 1.00 96.88 102 ARG A N 1
ATOM 823 C CA . ARG A 1 102 ? -5.978 -7.519 -12.606 1.00 96.88 102 ARG A CA 1
ATOM 824 C C . ARG A 1 102 ? -7.420 -7.471 -13.106 1.00 96.88 102 ARG A C 1
ATOM 826 O O . ARG A 1 102 ? -7.890 -6.396 -13.459 1.00 96.88 102 ARG A O 1
ATOM 833 N N . ASP A 1 103 ? -8.131 -8.594 -13.055 1.00 97.69 103 ASP A N 1
ATOM 834 C CA . ASP A 1 103 ? -9.533 -8.686 -13.470 1.00 97.69 103 ASP A CA 1
ATOM 835 C C . ASP A 1 103 ? -10.429 -7.797 -12.608 1.00 97.69 103 ASP A C 1
ATOM 837 O O . ASP A 1 103 ? -11.259 -7.055 -13.138 1.00 97.69 103 ASP A O 1
ATOM 841 N N . LEU A 1 104 ? -10.221 -7.809 -11.286 1.00 97.69 104 LEU A N 1
ATOM 842 C CA . LEU A 1 104 ? -10.939 -6.932 -10.366 1.00 97.69 104 LEU A CA 1
ATOM 843 C C . LEU A 1 104 ? -10.737 -5.459 -10.739 1.00 97.69 104 LEU A C 1
ATOM 845 O O . LEU A 1 104 ? -11.717 -4.741 -10.930 1.00 97.69 104 LEU A O 1
ATOM 849 N N . TYR A 1 105 ? -9.494 -4.994 -10.877 1.00 97.00 105 TYR A N 1
ATOM 850 C CA . TYR A 1 105 ? -9.233 -3.582 -11.159 1.00 97.00 105 TYR A CA 1
ATOM 851 C C . TYR A 1 105 ? -9.701 -3.166 -12.556 1.00 97.00 105 TYR A C 1
ATOM 853 O O . TYR A 1 105 ? -10.297 -2.097 -12.695 1.00 97.00 105 TYR A O 1
ATOM 861 N N . SER A 1 106 ? -9.532 -4.013 -13.573 1.00 95.12 106 SER A N 1
ATOM 862 C CA . SER A 1 106 ? -10.082 -3.751 -14.907 1.00 95.12 106 SER A CA 1
ATOM 863 C C . SER A 1 106 ? -11.612 -3.678 -14.895 1.00 95.12 106 SER A C 1
ATOM 865 O O . SER A 1 106 ? -12.176 -2.798 -15.542 1.00 95.12 106 SER A O 1
ATOM 867 N N . SER A 1 107 ? -12.300 -4.513 -14.105 1.00 97.56 107 SER A N 1
ATOM 868 C CA . SER A 1 107 ? -13.764 -4.423 -13.939 1.00 97.56 107 SER A CA 1
ATOM 869 C C . SER A 1 107 ? -14.223 -3.111 -13.286 1.00 97.56 107 SER A C 1
ATOM 871 O O . SER A 1 107 ? -15.347 -2.663 -13.504 1.00 97.56 107 SER A O 1
ATOM 873 N N . LEU A 1 108 ? -13.333 -2.462 -12.528 1.00 95.94 108 LEU A N 1
ATOM 874 C CA . LEU A 1 108 ? -13.531 -1.138 -11.936 1.00 95.94 108 LEU A CA 1
ATOM 875 C C . LEU A 1 108 ? -13.072 0.003 -12.866 1.00 95.94 108 LEU A C 1
ATOM 877 O O . LEU A 1 108 ? -12.992 1.151 -12.429 1.00 95.94 108 LEU A O 1
ATOM 881 N N . ASN A 1 109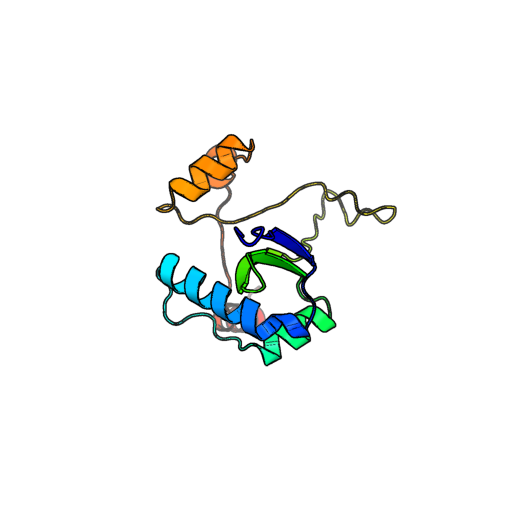 ? -12.820 -0.292 -14.147 1.00 95.31 109 ASN A N 1
ATOM 882 C CA . ASN A 1 109 ? -12.334 0.628 -15.182 1.00 95.31 109 ASN A CA 1
ATOM 883 C C . ASN A 1 109 ? -10.908 1.163 -14.953 1.00 95.31 109 ASN 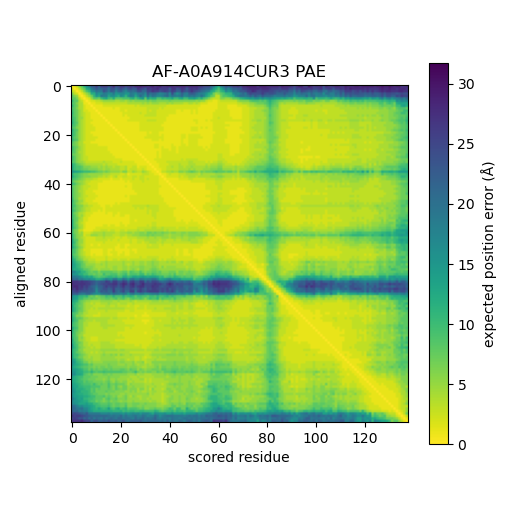A C 1
ATOM 885 O O . ASN A 1 109 ? -10.564 2.232 -15.461 1.00 95.31 109 ASN A O 1
ATOM 889 N N . ALA A 1 110 ? -10.065 0.445 -14.203 1.00 95.25 110 ALA A N 1
ATOM 890 C CA . ALA A 1 110 ? -8.637 0.746 -14.174 1.00 95.25 110 ALA A CA 1
ATOM 891 C C . ALA A 1 110 ? -7.980 0.365 -15.511 1.00 95.25 110 ALA A C 1
ATOM 893 O O . ALA A 1 110 ? -8.294 -0.676 -16.093 1.00 95.25 110 ALA A O 1
ATOM 894 N N . ILE A 1 111 ? -7.043 1.197 -15.964 1.00 93.88 111 ILE A N 1
ATOM 895 C CA . ILE A 1 111 ? -6.240 0.966 -17.171 1.00 93.88 111 ILE A CA 1
ATOM 896 C C . ILE A 1 111 ? -4.872 0.376 -16.813 1.00 93.88 111 ILE A C 1
ATOM 898 O O . ILE A 1 111 ? -4.326 0.653 -15.741 1.00 93.88 111 ILE A O 1
ATOM 902 N N . ASP A 1 112 ? -4.309 -0.431 -17.712 1.00 94.38 112 ASP A N 1
ATOM 903 C CA . ASP A 1 112 ? -2.986 -1.035 -17.541 1.00 94.38 112 ASP A CA 1
ATOM 904 C C . ASP A 1 112 ? -1.941 -0.129 -18.198 1.00 94.38 112 ASP A C 1
ATOM 906 O O . ASP A 1 112 ? -1.659 -0.241 -19.388 1.00 94.38 112 ASP A O 1
ATOM 910 N N . LEU A 1 113 ? -1.347 0.774 -17.412 1.00 93.56 113 LEU A N 1
ATOM 911 C CA . LEU A 1 113 ? -0.368 1.751 -17.908 1.00 93.56 113 LEU A CA 1
ATOM 912 C C . LEU A 1 113 ? 0.851 1.112 -18.594 1.00 93.56 113 LEU A C 1
ATOM 914 O O . LEU A 1 113 ? 1.476 1.756 -19.438 1.00 93.56 113 LEU A O 1
ATOM 918 N N . SER A 1 114 ? 1.192 -0.137 -18.258 1.00 91.75 114 SER A N 1
ATOM 919 C CA . SER A 1 114 ? 2.309 -0.834 -18.907 1.00 91.75 114 SER A CA 1
ATOM 920 C C . SER A 1 114 ? 1.949 -1.237 -20.336 1.00 91.75 114 SER A C 1
ATOM 922 O O . SER A 1 114 ? 2.800 -1.185 -21.220 1.00 91.75 114 SER A O 1
ATOM 924 N N . LYS A 1 115 ? 0.690 -1.624 -20.578 1.00 89.88 115 LYS A N 1
ATOM 925 C CA . LYS A 1 115 ? 0.198 -2.004 -21.911 1.00 89.88 115 LYS A CA 1
ATOM 926 C C . LYS A 1 115 ? -0.255 -0.809 -22.737 1.00 89.88 115 LYS A C 1
ATOM 928 O O . LYS A 1 115 ? 0.077 -0.735 -23.915 1.00 89.88 115 LYS A O 1
ATOM 933 N N . ASP A 1 116 ? -1.001 0.098 -22.120 1.00 91.81 116 ASP A N 1
ATOM 934 C CA . ASP A 1 116 ? -1.711 1.163 -22.829 1.00 91.81 116 ASP A CA 1
ATOM 935 C C . ASP A 1 116 ? -0.790 2.349 -23.140 1.00 91.81 116 ASP A C 1
ATOM 937 O O . ASP A 1 116 ?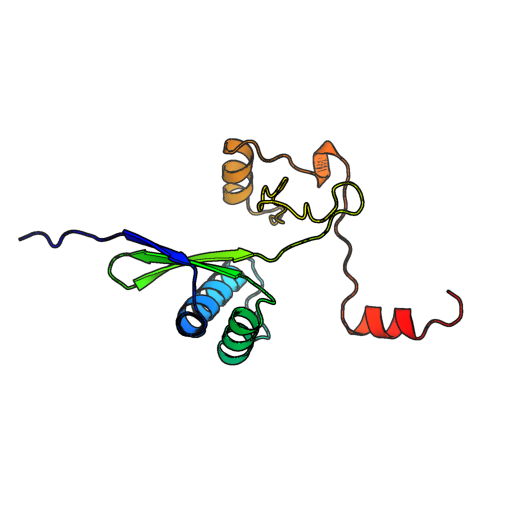 -0.917 2.984 -24.185 1.00 91.81 116 ASP A O 1
ATOM 941 N N . GLU A 1 117 ? 0.168 2.629 -22.251 1.00 92.50 117 GLU A N 1
ATOM 942 C CA . GLU A 1 117 ? 1.063 3.788 -22.353 1.00 92.50 117 GLU A CA 1
ATOM 943 C C . GLU A 1 117 ? 2.555 3.409 -22.388 1.00 92.50 117 GLU A C 1
ATOM 945 O O . GLU A 1 117 ? 3.404 4.267 -22.625 1.00 92.50 117 GLU A O 1
ATOM 950 N N . GLY A 1 118 ? 2.899 2.135 -22.173 1.00 91.44 118 GLY A N 1
ATOM 951 C CA . GLY A 1 118 ? 4.286 1.666 -22.198 1.00 91.44 118 GLY A CA 1
ATOM 952 C C . GLY A 1 118 ? 5.130 2.119 -21.002 1.00 91.44 118 GLY A C 1
ATOM 953 O O . GLY A 1 118 ? 6.360 2.118 -21.091 1.00 91.44 118 GLY A O 1
ATOM 954 N N . TRP A 1 119 ? 4.509 2.518 -19.884 1.00 90.50 119 TRP A N 1
ATOM 955 C CA . TRP A 1 119 ? 5.250 2.886 -18.677 1.00 90.50 119 TRP A CA 1
ATOM 956 C C . TRP A 1 119 ? 5.938 1.670 -18.060 1.00 90.50 119 TRP A C 1
ATOM 958 O O . TRP A 1 119 ? 5.321 0.634 -17.826 1.00 90.50 119 TRP A O 1
ATOM 968 N N . LEU A 1 120 ? 7.216 1.831 -17.724 1.00 90.44 120 LEU A N 1
ATOM 969 C CA . LEU A 1 120 ? 8.003 0.829 -17.015 1.00 90.44 120 LEU A CA 1
ATOM 970 C C . LEU A 1 120 ? 8.350 1.328 -15.611 1.00 90.44 120 LEU A C 1
ATOM 972 O O . LEU A 1 120 ? 8.716 2.490 -15.420 1.00 90.44 120 LEU A O 1
ATOM 976 N N . VAL A 1 121 ? 8.278 0.435 -14.625 1.00 90.88 121 VAL A N 1
ATOM 977 C CA . VAL A 1 121 ? 8.649 0.743 -13.239 1.00 90.88 121 VAL A CA 1
ATOM 978 C C . VAL A 1 121 ? 10.140 0.473 -13.039 1.00 90.88 121 VAL A C 1
ATOM 980 O O . VAL A 1 121 ? 10.586 -0.669 -13.099 1.00 90.88 121 VAL A O 1
ATOM 983 N N . TYR A 1 122 ? 10.905 1.527 -12.758 1.00 91.81 122 TYR A N 1
ATOM 984 C CA . TYR A 1 122 ? 12.316 1.449 -12.371 1.00 91.81 122 TYR A CA 1
ATOM 985 C C . TYR A 1 122 ? 12.477 1.821 -10.894 1.00 91.81 122 TYR A C 1
ATOM 987 O O . TYR A 1 122 ? 11.782 2.704 -10.388 1.00 91.81 122 TYR A O 1
ATOM 995 N N . ARG A 1 123 ? 13.409 1.166 -10.193 1.00 92.38 123 ARG A N 1
ATOM 996 C CA . ARG A 1 123 ? 13.714 1.427 -8.778 1.00 92.38 123 ARG A CA 1
ATOM 997 C C . ARG A 1 123 ? 15.216 1.600 -8.568 1.00 92.38 123 ARG A C 1
ATOM 999 O O . ARG A 1 123 ? 16.006 0.774 -9.017 1.00 92.38 123 ARG A O 1
ATOM 1006 N N . PHE A 1 124 ? 15.581 2.638 -7.819 1.00 88.75 124 PHE A N 1
ATOM 1007 C CA . PHE A 1 124 ? 16.887 2.762 -7.176 1.00 88.75 124 PHE A CA 1
ATOM 1008 C C . PHE A 1 124 ? 16.703 2.399 -5.700 1.00 88.75 124 PHE A C 1
ATOM 1010 O O . PHE A 1 124 ? 16.000 3.101 -4.977 1.00 88.75 124 PHE A O 1
ATOM 1017 N N . ASP A 1 125 ? 17.262 1.266 -5.281 1.00 89.44 125 ASP A N 1
ATOM 1018 C CA . ASP A 1 125 ? 17.357 0.881 -3.869 1.00 89.44 125 ASP A CA 1
ATOM 1019 C C . ASP A 1 125 ? 18.400 1.741 -3.126 1.00 89.44 125 ASP A C 1
ATOM 1021 O O . ASP A 1 125 ? 19.071 2.582 -3.729 1.00 89.44 125 ASP A O 1
ATOM 1025 N N . GLU A 1 126 ? 18.538 1.546 -1.812 1.00 88.75 126 GLU A N 1
ATOM 1026 C CA . GLU A 1 126 ? 19.454 2.335 -0.980 1.00 88.75 126 GLU A CA 1
ATOM 1027 C C . GLU A 1 126 ? 20.892 2.338 -1.526 1.00 88.75 126 GLU A C 1
ATOM 1029 O O . GLU A 1 126 ? 21.521 3.396 -1.622 1.00 88.75 126 GLU A O 1
ATOM 1034 N N . GLU A 1 127 ? 21.417 1.179 -1.932 1.00 92.56 127 GLU A N 1
ATOM 1035 C CA . GLU A 1 127 ? 22.765 1.088 -2.492 1.00 92.56 127 GLU A CA 1
ATOM 1036 C C . GLU A 1 127 ? 22.890 1.849 -3.812 1.00 92.56 127 GLU A C 1
ATOM 1038 O O . GLU A 1 127 ? 23.891 2.530 -4.051 1.00 92.56 127 GLU A O 1
ATOM 1043 N N . ARG A 1 128 ? 21.887 1.736 -4.686 1.00 93.31 128 ARG A N 1
ATOM 1044 C CA . ARG A 1 128 ? 21.866 2.423 -5.980 1.00 93.31 128 ARG A CA 1
ATOM 1045 C C . ARG A 1 128 ? 21.716 3.928 -5.816 1.00 93.31 128 ARG A C 1
ATOM 1047 O O . ARG A 1 128 ? 22.364 4.655 -6.561 1.00 93.31 128 ARG A O 1
ATOM 1054 N N . ILE A 1 129 ? 20.940 4.396 -4.837 1.00 92.88 129 ILE A N 1
ATOM 1055 C CA . ILE A 1 129 ? 20.845 5.820 -4.484 1.00 92.88 129 ILE A CA 1
ATOM 1056 C C . ILE A 1 129 ? 22.201 6.327 -3.987 1.00 92.88 129 ILE A C 1
ATOM 1058 O O . ILE A 1 129 ? 22.670 7.355 -4.467 1.00 92.88 129 ILE A O 1
ATOM 1062 N N . LYS A 1 130 ? 22.869 5.595 -3.081 1.00 91.69 130 LYS A N 1
ATOM 1063 C CA . LYS A 1 130 ? 24.213 5.960 -2.595 1.00 91.69 130 LYS A CA 1
ATOM 1064 C C . LYS A 1 130 ? 25.214 6.058 -3.745 1.00 91.69 130 LYS A C 1
ATOM 1066 O O . LYS A 1 130 ? 25.952 7.032 -3.833 1.00 91.69 130 LYS A O 1
ATOM 1071 N N . LYS A 1 131 ? 25.210 5.077 -4.652 1.00 92.62 131 LYS A N 1
ATOM 1072 C CA . LYS A 1 131 ? 26.058 5.085 -5.853 1.00 92.62 131 LYS A CA 1
ATOM 1073 C C . LYS A 1 131 ? 25.736 6.267 -6.767 1.00 92.62 131 LYS A C 1
ATOM 1075 O O . LYS A 1 131 ? 26.660 6.909 -7.248 1.00 92.62 131 LYS A O 1
ATOM 1080 N N . LEU A 1 132 ? 24.454 6.571 -6.976 1.00 91.25 132 LEU A N 1
ATOM 1081 C CA . LEU A 1 132 ? 24.018 7.695 -7.804 1.00 91.25 132 LEU A CA 1
ATOM 1082 C C . LEU A 1 132 ? 24.471 9.039 -7.219 1.00 91.25 132 LEU A C 1
ATOM 1084 O O . LEU A 1 132 ? 24.985 9.871 -7.953 1.00 91.25 132 LEU A O 1
ATOM 1088 N N . ALA A 1 133 ? 24.335 9.228 -5.905 1.00 89.94 133 ALA A N 1
ATOM 1089 C CA . ALA A 1 133 ? 24.720 10.462 -5.221 1.00 89.94 133 ALA A CA 1
ATOM 1090 C C . ALA A 1 133 ? 26.240 10.700 -5.184 1.00 89.94 133 ALA A C 1
ATOM 1092 O O . ALA A 1 133 ? 26.681 11.841 -5.087 1.00 89.94 133 ALA A O 1
ATOM 1093 N N . LEU A 1 134 ? 27.038 9.629 -5.230 1.00 90.50 134 LEU A N 1
ATOM 1094 C CA . LEU A 1 134 ? 28.503 9.688 -5.222 1.00 90.50 134 LEU A CA 1
ATOM 1095 C C . LEU A 1 134 ? 29.115 9.726 -6.627 1.00 90.50 134 LEU A C 1
ATOM 1097 O O . LEU A 1 134 ? 30.332 9.853 -6.753 1.00 90.50 134 LEU A O 1
ATOM 1101 N N . ASN A 1 135 ? 28.302 9.589 -7.675 1.00 84.69 135 ASN A N 1
ATOM 1102 C CA . ASN A 1 135 ? 28.787 9.631 -9.042 1.00 84.69 135 ASN A CA 1
ATOM 1103 C C . ASN A 1 135 ? 29.001 11.089 -9.473 1.00 84.69 135 ASN A C 1
ATOM 1105 O O . ASN A 1 135 ? 28.043 11.792 -9.775 1.00 84.69 135 ASN A O 1
ATOM 1109 N N . SER A 1 136 ? 30.261 11.532 -9.484 1.00 65.75 136 SER A N 1
ATOM 1110 C CA . SER A 1 136 ? 30.662 12.898 -9.850 1.00 65.75 136 SER A CA 1
ATOM 1111 C C . SER A 1 136 ? 30.621 13.194 -11.352 1.00 65.75 136 SER A C 1
ATOM 1113 O O . SER A 1 136 ? 30.880 14.329 -11.740 1.00 65.75 136 SER A O 1
ATOM 1115 N N . ASP A 1 137 ? 30.335 12.189 -12.185 1.00 71.81 137 ASP A N 1
ATOM 1116 C CA . ASP A 1 137 ? 30.253 12.323 -13.645 1.00 71.81 137 ASP A CA 1
ATOM 1117 C C . ASP A 1 137 ? 28.814 12.600 -14.143 1.00 71.81 137 ASP A C 1
ATOM 1119 O O . ASP A 1 137 ? 28.559 12.562 -15.350 1.00 71.81 137 ASP A O 1
ATOM 1123 N N . LEU A 1 138 ? 27.874 12.867 -13.222 1.00 56.50 138 LEU A N 1
ATOM 1124 C CA . LEU A 1 138 ? 26.512 13.357 -13.485 1.00 56.50 138 LEU A CA 1
ATOM 1125 C C . LEU A 1 138 ? 26.343 14.826 -13.083 1.00 56.50 138 LEU A C 1
ATOM 1127 O O . LEU A 1 138 ? 26.926 15.236 -12.055 1.00 56.50 138 LEU A O 1
#

Nearest PDB structures (foldseek):
  2q4v-assembly1_B  TM=7.474E-01  e=4.371E-08  Homo sapiens
  5f47-assembly1_B  TM=7.152E-01  e=1.042E-03  uncultured bacterium
  7n1l-assembly6_L  TM=7.381E-01  e=4.157E-03  Brucella abortus 2308
  5u08-assembly1_A  TM=7.097E-01  e=4.157E-03  uncultured bacterium
  7n1l-assembly1_A  TM=4.424E-01  e=1.765E-03  Brucella abortus 2308

Mean predicted aligned error: 5.96 Å

Secondary structure (DSSP, 8-state):
-PPPP-EEEEE--GGGHHHHHHHHHHHHHHTT-TT--S--HHHHHHHHHTTS-EEEEEEETTEEEEEEEE-----TTT---SSS-----------TT-HHHHHHHHHTT---HHHHS--------HHHHHHHHH-TT-

pLDDT: mean 90.42, std 11.65, range [42.25, 98.69]

InterPro domains:
  IPR016181 Acyl-CoA N-acyltransferase [SSF55729] (7-119)
  IPR051016 Diverse Substrate Acetyltransferase [PTHR10545] (7-83)